Protein AF-A0A1X7SJV1-F1 (afdb_monomer_lite)

Sequence (144 aa):
MMELMGRIDKAIRKLEVPISEDIKTHKVLDDEISSDSNGPTALKHLLQQSSIIGHLDSLGLLSSDSLFIEFGAGRGKLSHWIQLASNNDELIDFLLIDRSNPKRKFDMYHRFDTQGPKFERLLIDIEHLDLGIDFNGVSLSEPT

Organism: Amphimedon queenslandica (NCBI:txid400682)

pLDDT: mean 87.37, std 13.12, range [40.25, 98.06]

Secondary structure (DSSP, 8-state):
-HHHHHHHHHHHHH------------GGGHHHHH-TT--HHHHHHHHHHHHHHHHHHHTT-SSSS-EEEEET-TTTHHHHHHHHHTTT-TT-EEEEE-S---SS-GGGGS-SGGG-SPPEEE---GGG------GGG---PPP-

Structure (mmCIF, N/CA/C/O backbone):
data_AF-A0A1X7SJV1-F1
#
_entry.id   AF-A0A1X7SJV1-F1
#
loop_
_atom_site.group_PDB
_atom_site.id
_atom_site.type_symbol
_atom_site.label_atom_id
_atom_site.label_alt_id
_atom_site.label_comp_id
_atom_site.label_asym_id
_atom_site.label_entity_id
_atom_site.label_seq_id
_atom_site.pdbx_PDB_ins_code
_atom_site.Cartn_x
_atom_site.Cartn_y
_atom_site.Cartn_z
_atom_site.occupancy
_atom_site.B_iso_or_equiv
_atom_site.auth_seq_id
_atom_site.auth_comp_id
_atom_site.auth_asym_id
_atom_site.auth_atom_id
_atom_site.pdbx_PDB_model_num
ATOM 1 N N . MET A 1 1 ? -28.001 14.860 -6.930 1.00 62.53 1 MET A N 1
ATOM 2 C CA . MET A 1 1 ? -26.848 14.507 -6.066 1.00 62.53 1 MET A CA 1
ATOM 3 C C . MET A 1 1 ? -27.190 14.636 -4.580 1.00 62.53 1 MET A C 1
ATOM 5 O O . MET A 1 1 ? -27.110 13.631 -3.890 1.00 62.53 1 MET A O 1
ATOM 9 N N . MET A 1 2 ? -27.668 15.794 -4.096 1.00 73.69 2 MET A N 1
ATOM 10 C CA . MET A 1 2 ? -28.113 15.955 -2.692 1.00 73.69 2 MET A CA 1
ATOM 11 C C . MET A 1 2 ? -29.254 15.008 -2.285 1.00 73.69 2 MET A C 1
ATOM 13 O O . MET A 1 2 ? -29.232 14.450 -1.196 1.00 73.69 2 MET A O 1
ATOM 17 N N . GLU A 1 3 ? -30.219 14.767 -3.174 1.00 85.06 3 GLU A N 1
ATOM 18 C CA . GLU A 1 3 ? -31.346 13.865 -2.896 1.00 85.06 3 GLU A CA 1
ATOM 19 C C . GLU A 1 3 ? -30.917 12.393 -2.748 1.00 85.06 3 GLU A C 1
ATOM 21 O O . GLU A 1 3 ? -31.437 11.669 -1.901 1.00 85.06 3 GLU A O 1
ATOM 26 N N . LEU A 1 4 ? -29.913 11.958 -3.519 1.00 85.19 4 LEU A N 1
ATOM 27 C CA . LEU A 1 4 ? -29.331 10.619 -3.404 1.00 85.19 4 LEU A CA 1
ATOM 28 C C . LEU A 1 4 ? -28.575 10.461 -2.079 1.00 85.19 4 LEU A C 1
ATOM 30 O O . LEU A 1 4 ? -28.797 9.479 -1.377 1.00 85.19 4 LEU A O 1
ATOM 34 N N . MET A 1 5 ? -27.755 11.451 -1.709 1.00 85.50 5 MET A N 1
ATOM 35 C CA . MET A 1 5 ? -27.057 11.458 -0.418 1.00 85.50 5 MET A CA 1
ATOM 36 C C . MET A 1 5 ? -28.042 11.410 0.755 1.00 85.50 5 MET A C 1
ATOM 38 O O . MET A 1 5 ? -27.863 10.614 1.669 1.00 85.50 5 MET A O 1
ATOM 42 N N . GLY A 1 6 ? -29.150 12.157 0.684 1.00 88.81 6 GLY A N 1
ATOM 43 C CA . GLY A 1 6 ? -30.197 12.109 1.710 1.00 88.81 6 GLY A CA 1
ATOM 44 C C . GLY A 1 6 ? -30.890 10.744 1.823 1.00 88.81 6 GLY A C 1
ATOM 45 O O . GLY A 1 6 ? -31.249 10.314 2.921 1.00 88.81 6 GLY A O 1
ATOM 46 N N . ARG A 1 7 ? -31.060 10.023 0.705 1.00 87.31 7 ARG A N 1
ATOM 47 C CA . ARG A 1 7 ? -31.599 8.651 0.709 1.00 87.31 7 ARG A CA 1
ATOM 48 C C . ARG A 1 7 ? -30.600 7.648 1.291 1.00 87.31 7 ARG A C 1
ATOM 50 O O . ARG A 1 7 ? -31.027 6.766 2.033 1.00 87.31 7 ARG A O 1
ATOM 57 N N . ILE A 1 8 ? -29.309 7.806 0.996 1.00 85.06 8 ILE A N 1
ATOM 58 C CA . ILE A 1 8 ? -28.222 6.979 1.542 1.00 85.06 8 ILE A CA 1
ATOM 59 C C . ILE A 1 8 ? -28.103 7.184 3.057 1.00 85.06 8 ILE A C 1
ATOM 61 O O . ILE A 1 8 ? -28.172 6.208 3.797 1.00 85.06 8 ILE A O 1
ATOM 65 N N . ASP A 1 9 ? -28.055 8.428 3.540 1.00 83.81 9 ASP A N 1
ATOM 66 C CA . ASP A 1 9 ? -27.992 8.733 4.977 1.00 83.81 9 ASP A CA 1
ATOM 67 C C . ASP A 1 9 ? -29.182 8.150 5.744 1.00 83.81 9 ASP A C 1
ATOM 69 O O . ASP A 1 9 ? -29.033 7.602 6.838 1.00 83.81 9 ASP A O 1
ATOM 73 N N . LYS A 1 10 ? -30.386 8.236 5.165 1.00 85.31 10 LYS A N 1
ATOM 74 C CA . LYS A 1 10 ? -31.601 7.669 5.762 1.00 85.31 10 LYS A CA 1
ATOM 75 C C . LYS A 1 10 ? -31.568 6.140 5.807 1.00 85.31 10 LYS A C 1
ATOM 77 O O . LYS A 1 10 ? -32.108 5.560 6.746 1.00 85.31 10 LYS A O 1
ATOM 82 N N . ALA A 1 11 ? -30.971 5.496 4.805 1.00 83.25 11 ALA A N 1
ATOM 83 C CA . ALA A 1 11 ? -30.798 4.047 4.768 1.00 83.25 11 ALA A CA 1
ATOM 84 C C . ALA A 1 11 ? -29.736 3.582 5.776 1.00 83.25 11 ALA A C 1
ATOM 86 O O . ALA A 1 11 ? -30.003 2.653 6.532 1.00 83.25 11 ALA A O 1
ATOM 87 N N . ILE A 1 12 ? -28.595 4.277 5.858 1.00 79.31 12 ILE A N 1
ATOM 88 C CA . ILE A 1 12 ? -27.521 3.990 6.822 1.00 79.31 12 ILE A CA 1
ATOM 89 C C . ILE A 1 12 ? -28.034 4.132 8.255 1.00 79.31 12 ILE A C 1
ATOM 91 O O . ILE A 1 12 ? -27.859 3.227 9.056 1.00 79.31 12 ILE A O 1
ATOM 95 N N . ARG A 1 13 ? -28.748 5.221 8.571 1.00 78.62 13 ARG A N 1
ATOM 96 C CA . ARG A 1 13 ? -29.338 5.428 9.907 1.00 78.62 13 ARG A CA 1
ATOM 97 C C . ARG A 1 13 ? -30.393 4.384 10.281 1.00 78.62 13 ARG A C 1
ATOM 99 O O . ARG A 1 13 ? -30.654 4.203 11.462 1.00 78.62 13 ARG A O 1
ATOM 106 N N . LYS A 1 14 ? -31.036 3.754 9.292 1.00 82.25 14 LYS A N 1
ATOM 107 C CA . LYS A 1 14 ? -32.006 2.665 9.498 1.00 82.25 14 LYS A CA 1
ATOM 108 C C . LYS A 1 14 ? -31.346 1.301 9.680 1.00 82.25 14 LYS A C 1
ATOM 110 O O . LYS A 1 14 ? -31.986 0.412 10.233 1.00 82.25 14 LYS A O 1
ATOM 115 N N . LEU A 1 15 ? -30.114 1.122 9.208 1.00 78.31 15 LEU A N 1
ATOM 116 C CA . LEU A 1 15 ? -29.287 -0.010 9.596 1.00 78.31 15 LEU A CA 1
ATOM 117 C C . LEU A 1 15 ? -28.819 0.246 11.037 1.00 78.31 15 LEU A C 1
ATOM 119 O O . LEU A 1 15 ? -27.718 0.728 11.272 1.00 78.31 15 LEU A O 1
ATOM 123 N N . GLU A 1 16 ? -29.645 -0.099 12.025 1.00 68.88 16 GLU A N 1
ATOM 124 C CA . GLU A 1 16 ? -29.212 -0.265 13.425 1.00 68.88 16 GLU A CA 1
ATOM 125 C C . GLU A 1 16 ? -28.355 -1.537 13.574 1.00 68.88 16 GLU A C 1
ATOM 127 O O . GLU A 1 16 ? -28.533 -2.338 14.487 1.00 68.88 16 GLU A O 1
ATOM 132 N N . VAL A 1 17 ? -27.449 -1.772 12.626 1.00 73.31 17 VAL A N 1
ATOM 133 C CA . VAL A 1 17 ? -26.517 -2.891 12.656 1.00 73.31 17 VAL A CA 1
ATOM 134 C C . VAL A 1 17 ? -25.212 -2.332 13.208 1.00 73.31 17 VAL A C 1
ATOM 136 O O . VAL A 1 17 ? -24.604 -1.485 12.549 1.00 73.31 17 VAL A O 1
ATOM 139 N N . PRO A 1 18 ? -24.770 -2.758 14.404 1.00 72.81 18 PRO A N 1
ATOM 140 C CA . PRO A 1 18 ? -23.436 -2.433 14.875 1.00 72.81 18 PRO A CA 1
ATOM 141 C C . PRO A 1 18 ? -22.440 -2.939 13.834 1.00 72.81 18 PRO A C 1
ATOM 143 O O . PRO A 1 18 ? -22.399 -4.135 13.539 1.00 72.81 18 PRO A O 1
ATOM 146 N N . ILE A 1 19 ? -21.663 -2.033 13.245 1.00 73.62 19 ILE A N 1
ATOM 147 C CA . ILE A 1 19 ? -20.544 -2.433 12.398 1.00 73.62 19 ILE A CA 1
ATOM 148 C C . ILE A 1 19 ? -19.495 -2.985 13.360 1.00 73.62 19 ILE A C 1
ATOM 150 O O . ILE A 1 19 ? -18.889 -2.230 14.116 1.00 73.62 19 ILE A O 1
ATOM 154 N N . SER A 1 20 ? -19.348 -4.309 13.390 1.00 83.00 20 SER A N 1
ATOM 155 C CA . SER A 1 20 ? -18.281 -4.950 14.154 1.00 83.00 20 SER A CA 1
ATOM 156 C C . SER A 1 20 ? -16.951 -4.568 13.520 1.00 83.00 20 SER A C 1
ATOM 158 O O . SER A 1 20 ? -16.704 -4.882 12.356 1.00 83.00 20 SER A O 1
ATOM 160 N N . GLU A 1 21 ? -16.103 -3.886 14.279 1.00 86.31 21 GLU A N 1
ATOM 161 C CA . GLU A 1 21 ? -14.735 -3.595 13.871 1.00 86.31 21 GLU A CA 1
ATOM 162 C C . GLU A 1 21 ? -13.829 -4.754 14.296 1.00 86.31 21 GLU A C 1
ATOM 164 O O . GLU A 1 21 ? -13.879 -5.199 15.442 1.00 86.31 21 GLU A O 1
ATOM 169 N N . ASP A 1 22 ? -12.995 -5.239 13.376 1.00 92.44 22 ASP A N 1
ATOM 170 C CA . ASP A 1 22 ? -11.898 -6.162 13.677 1.00 92.44 22 ASP A CA 1
ATOM 171 C C . ASP A 1 22 ? -10.584 -5.502 13.251 1.00 92.44 22 ASP A C 1
ATOM 173 O O . ASP A 1 22 ? -10.191 -5.515 12.079 1.00 92.44 22 ASP A O 1
ATOM 177 N N . ILE A 1 23 ? -9.948 -4.828 14.208 1.00 95.00 23 ILE A N 1
ATOM 178 C CA . ILE A 1 23 ? -8.686 -4.119 14.003 1.00 95.00 23 ILE A CA 1
ATOM 179 C C . ILE A 1 23 ? -7.560 -5.014 14.508 1.00 95.00 23 ILE A C 1
ATOM 181 O O . ILE A 1 23 ? -7.484 -5.315 15.699 1.00 95.00 23 ILE A O 1
ATOM 185 N N . LYS A 1 24 ? -6.658 -5.390 13.601 1.00 96.44 24 LYS A N 1
ATOM 186 C CA . LYS A 1 24 ? -5.427 -6.106 13.938 1.00 96.44 24 LYS A CA 1
ATOM 187 C C . LYS A 1 24 ? -4.228 -5.166 13.893 1.00 96.44 24 LYS A C 1
ATOM 189 O O . LYS A 1 24 ? -4.314 -4.024 13.442 1.00 96.44 24 LYS A O 1
ATOM 194 N N . THR A 1 25 ? -3.100 -5.664 14.371 1.00 96.69 25 THR A N 1
ATOM 195 C CA . THR A 1 25 ? -1.793 -5.028 14.231 1.00 96.69 25 THR A CA 1
ATOM 196 C C . THR A 1 25 ? -0.774 -6.080 13.821 1.00 96.69 25 THR A C 1
ATOM 198 O O . THR A 1 25 ? -0.977 -7.276 14.040 1.00 96.69 25 THR A O 1
ATOM 201 N N . HIS A 1 26 ? 0.325 -5.638 13.220 1.00 97.88 26 HIS A N 1
ATOM 202 C CA . HIS A 1 26 ? 1.446 -6.495 12.872 1.00 97.88 26 HIS A CA 1
ATOM 203 C C . HIS A 1 26 ? 2.774 -5.839 13.252 1.00 97.88 26 HIS A C 1
ATOM 205 O O . HIS A 1 26 ? 3.035 -4.687 12.894 1.00 97.88 26 HIS A O 1
ATOM 211 N N . LYS A 1 27 ? 3.634 -6.626 13.910 1.00 97.25 27 LYS A N 1
ATOM 212 C CA . LYS A 1 27 ? 4.898 -6.185 14.522 1.00 97.25 27 LYS A CA 1
ATOM 213 C C . LYS A 1 27 ? 5.872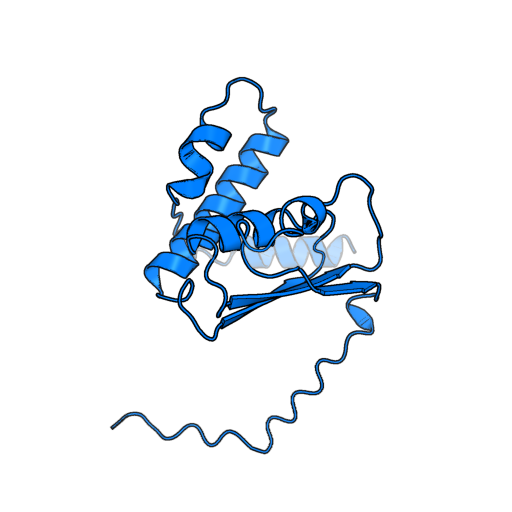 -5.492 13.569 1.00 97.25 27 LYS A C 1
ATOM 215 O O . LYS A 1 27 ? 6.696 -4.693 13.991 1.00 97.25 27 LYS A O 1
ATOM 220 N N . VAL A 1 28 ? 5.780 -5.791 12.270 1.00 97.12 28 VAL A N 1
ATOM 221 C CA . VAL A 1 28 ? 6.666 -5.214 11.242 1.00 97.12 28 VAL A CA 1
ATOM 222 C C . VAL A 1 28 ? 6.590 -3.683 11.185 1.00 97.12 28 VAL A C 1
ATOM 224 O O . VAL A 1 28 ? 7.538 -3.048 10.739 1.00 97.12 28 VAL A O 1
ATOM 227 N N . LEU A 1 29 ? 5.474 -3.089 11.629 1.00 96.62 29 LEU A N 1
ATOM 228 C CA . LEU A 1 29 ? 5.287 -1.639 11.647 1.00 96.62 29 LEU A CA 1
ATOM 229 C C . LEU A 1 29 ? 5.452 -1.013 13.038 1.00 96.62 29 LEU A C 1
ATOM 231 O O . LEU A 1 29 ? 5.309 0.202 13.130 1.00 96.62 29 LEU A O 1
ATOM 235 N N . ASP A 1 30 ? 5.729 -1.776 14.101 1.00 95.75 30 ASP A N 1
ATOM 236 C CA . ASP A 1 30 ? 5.719 -1.252 15.479 1.00 95.75 30 ASP A CA 1
ATOM 237 C C . ASP A 1 30 ? 6.701 -0.082 15.652 1.00 95.75 30 ASP A C 1
ATOM 239 O O . ASP A 1 30 ? 6.328 0.979 16.163 1.00 95.75 30 ASP A O 1
ATOM 243 N N . ASP A 1 31 ? 7.923 -0.231 15.136 1.00 95.38 31 ASP A N 1
ATOM 244 C CA . ASP A 1 31 ? 8.952 0.813 15.183 1.00 95.38 31 ASP A CA 1
ATOM 245 C C . ASP A 1 31 ? 8.507 2.073 14.428 1.00 95.38 31 ASP A C 1
ATOM 247 O O . ASP A 1 31 ? 8.594 3.188 14.943 1.00 95.38 31 ASP A O 1
ATOM 251 N N . GLU A 1 32 ? 7.959 1.902 13.223 1.00 94.50 32 GLU A N 1
ATOM 252 C CA . GLU A 1 32 ? 7.500 3.021 12.402 1.00 94.50 32 GLU A CA 1
ATOM 253 C C . GLU A 1 32 ? 6.282 3.710 13.035 1.00 94.50 32 GLU A C 1
ATOM 255 O O . GLU A 1 32 ? 6.207 4.933 13.025 1.00 94.50 32 GLU A O 1
ATOM 260 N N . ILE A 1 33 ? 5.345 2.961 13.625 1.00 95.00 33 ILE A N 1
ATOM 261 C CA . ILE A 1 33 ? 4.154 3.488 14.312 1.00 95.00 33 ILE A CA 1
ATOM 262 C C . ILE A 1 33 ? 4.545 4.270 15.567 1.00 95.00 33 ILE A C 1
ATOM 264 O O . ILE A 1 33 ? 3.964 5.324 15.829 1.00 95.00 33 ILE A O 1
ATOM 268 N N . SER A 1 34 ? 5.524 3.774 16.325 1.00 92.25 34 SER A N 1
ATOM 269 C CA . SER A 1 34 ? 5.997 4.401 17.565 1.00 92.25 34 SER A CA 1
ATOM 270 C C . SER A 1 34 ? 6.857 5.652 17.346 1.00 92.25 34 SER A C 1
ATOM 272 O O . SER A 1 34 ? 7.166 6.360 18.301 1.00 92.25 34 SER A O 1
ATOM 274 N N . SER A 1 35 ? 7.232 5.958 16.100 1.00 91.94 35 SER A N 1
ATOM 275 C CA . SER A 1 35 ? 8.045 7.130 15.786 1.00 91.94 35 SER A CA 1
ATOM 276 C C . SER A 1 35 ? 7.290 8.441 16.031 1.00 91.94 35 SER A C 1
ATOM 278 O O . SER A 1 35 ? 6.335 8.770 15.320 1.00 91.94 35 SER A O 1
ATOM 280 N N . ASP A 1 36 ? 7.812 9.258 16.951 1.00 81.25 36 ASP A N 1
ATOM 281 C CA . ASP A 1 36 ? 7.310 10.607 17.276 1.00 81.25 36 ASP A CA 1
ATOM 282 C C . ASP A 1 36 ? 7.348 11.590 16.088 1.00 81.25 36 ASP A C 1
ATOM 284 O O . ASP A 1 36 ? 6.795 12.689 16.145 1.00 81.25 36 ASP A O 1
ATOM 288 N N . SER A 1 37 ? 8.011 11.217 14.990 1.00 87.56 37 SER A N 1
ATOM 289 C CA . SER A 1 37 ? 8.126 12.044 13.785 1.00 87.56 37 SER A CA 1
ATOM 290 C C . SER A 1 37 ? 6.887 12.003 12.879 1.00 87.56 37 SER A C 1
ATOM 292 O O . SER A 1 37 ? 6.766 12.814 11.954 1.00 87.56 37 SER A O 1
ATOM 294 N N . ASN A 1 38 ? 5.946 11.087 13.131 1.00 85.00 38 ASN A N 1
ATOM 295 C CA . ASN A 1 38 ? 4.769 10.912 12.291 1.00 85.00 38 ASN A CA 1
ATOM 296 C C . ASN A 1 38 ? 3.678 11.946 12.575 1.00 85.00 38 ASN A C 1
ATOM 298 O O . ASN A 1 38 ? 3.114 12.027 13.663 1.00 85.00 38 ASN A O 1
ATOM 302 N N . GLY A 1 39 ? 3.281 12.679 11.534 1.00 90.81 39 GLY A N 1
ATOM 303 C CA . GLY A 1 39 ? 2.049 13.464 11.576 1.00 90.81 39 GLY A CA 1
ATOM 304 C C . GLY A 1 39 ? 0.790 12.575 11.624 1.00 90.81 39 GLY A C 1
ATOM 305 O O . GLY A 1 39 ? 0.839 11.414 11.202 1.00 90.81 39 GLY A O 1
ATOM 306 N N . PRO A 1 40 ? -0.379 13.118 12.023 1.00 90.94 40 PRO A N 1
ATOM 307 C CA . PRO A 1 40 ? -1.616 12.343 12.199 1.00 90.94 40 PRO A CA 1
ATOM 308 C C . PRO A 1 40 ? -2.043 11.537 10.963 1.00 90.94 40 PRO A C 1
ATOM 310 O O . PRO A 1 40 ? -2.492 10.398 11.071 1.00 90.94 40 PRO A O 1
ATOM 313 N N . THR A 1 41 ? -1.867 12.103 9.766 1.00 92.19 41 THR A N 1
ATOM 314 C CA . THR A 1 41 ? -2.187 11.425 8.501 1.00 92.19 41 THR A CA 1
ATOM 315 C C . THR A 1 41 ? -1.261 10.239 8.235 1.00 92.19 41 THR A C 1
ATOM 317 O O . THR A 1 41 ? -1.724 9.187 7.800 1.00 92.19 41 THR A O 1
ATOM 320 N N . ALA A 1 42 ? 0.039 10.389 8.502 1.00 91.31 42 ALA A N 1
ATOM 321 C CA . ALA A 1 42 ? 1.008 9.313 8.315 1.00 91.31 42 ALA A CA 1
ATOM 322 C C . ALA A 1 42 ? 0.727 8.160 9.285 1.00 91.31 42 ALA A C 1
ATOM 324 O O . ALA A 1 42 ? 0.636 7.014 8.848 1.00 91.31 42 ALA A O 1
ATOM 325 N N . LEU A 1 43 ? 0.480 8.482 10.559 1.00 94.88 43 LEU A N 1
ATOM 326 C CA . LEU A 1 43 ? 0.120 7.504 11.583 1.00 94.88 43 LEU A CA 1
ATOM 327 C C . LEU A 1 43 ? -1.161 6.741 11.219 1.00 94.88 43 LEU A C 1
ATOM 329 O O . LEU A 1 43 ? -1.194 5.516 11.303 1.00 94.88 43 LEU A O 1
ATOM 333 N N . LYS A 1 44 ? -2.192 7.439 10.724 1.00 95.00 44 LYS A N 1
ATOM 334 C CA . LYS A 1 44 ? -3.419 6.796 10.232 1.00 95.00 44 LYS A CA 1
ATOM 335 C C . LYS A 1 44 ? -3.123 5.755 9.148 1.00 95.00 44 LYS A C 1
ATOM 337 O O . LYS A 1 44 ? -3.641 4.645 9.222 1.00 95.00 44 LYS A O 1
ATOM 342 N N . HIS A 1 45 ? -2.308 6.098 8.151 1.00 94.62 45 HIS A N 1
ATOM 343 C CA . HIS A 1 45 ? -1.956 5.155 7.088 1.00 94.62 45 HIS A CA 1
ATOM 344 C C . HIS A 1 45 ? -1.158 3.957 7.613 1.00 94.62 45 HIS A C 1
ATOM 346 O O . HIS A 1 45 ? -1.399 2.841 7.164 1.00 94.62 45 HIS A O 1
ATOM 352 N N . LEU A 1 46 ? -0.254 4.168 8.574 1.00 96.31 46 LEU A N 1
ATOM 353 C CA . LEU A 1 46 ? 0.515 3.087 9.196 1.00 96.31 46 LEU A CA 1
ATOM 354 C C . LEU A 1 46 ? -0.384 2.110 9.958 1.00 96.31 46 LEU A C 1
ATOM 356 O O . LEU A 1 46 ? -0.272 0.906 9.755 1.00 96.31 46 LEU A O 1
ATOM 360 N N . LEU A 1 47 ? -1.323 2.611 10.764 1.00 96.62 47 LEU A N 1
ATOM 361 C CA . LEU A 1 47 ? -2.281 1.767 11.487 1.00 96.62 47 LEU A CA 1
ATOM 362 C C . LEU A 1 47 ? -3.177 0.969 10.528 1.00 96.62 47 LEU A C 1
ATOM 364 O O . LEU A 1 47 ? -3.420 -0.214 10.747 1.00 96.62 47 LEU A O 1
ATOM 368 N N . GLN A 1 48 ? -3.620 1.588 9.429 1.00 96.25 48 GLN A N 1
ATOM 369 C CA . GLN A 1 48 ? -4.400 0.898 8.397 1.00 96.25 48 GLN A CA 1
ATOM 370 C C . GLN A 1 48 ? -3.598 -0.222 7.720 1.00 96.25 48 GLN A C 1
ATOM 372 O O . GLN A 1 48 ? -4.102 -1.334 7.585 1.00 96.25 48 GLN A O 1
ATOM 377 N N . GLN A 1 49 ? -2.349 0.050 7.330 1.00 97.56 49 GLN A N 1
ATOM 378 C CA . GLN A 1 49 ? -1.461 -0.952 6.730 1.00 97.56 49 GLN A CA 1
ATOM 379 C C . GLN A 1 49 ? -1.153 -2.089 7.713 1.00 97.56 49 GLN A C 1
ATOM 381 O O . GLN A 1 49 ? -1.227 -3.254 7.336 1.00 97.56 49 GLN A O 1
ATOM 386 N N . SER A 1 50 ? -0.888 -1.758 8.979 1.00 98.06 50 SER A N 1
ATOM 387 C CA . SER A 1 50 ? -0.647 -2.730 10.052 1.00 98.06 50 SER A CA 1
ATOM 388 C C . SER A 1 50 ? -1.840 -3.657 10.272 1.00 98.06 50 SER A C 1
ATOM 390 O O . SER A 1 50 ? -1.655 -4.865 10.394 1.00 98.06 50 SER A O 1
ATOM 392 N N . SER A 1 51 ? -3.066 -3.127 10.220 1.00 97.94 51 SER A N 1
ATOM 393 C CA . SER A 1 51 ? -4.275 -3.949 10.316 1.00 97.94 51 SER A CA 1
ATOM 394 C C . SER A 1 51 ? -4.438 -4.890 9.125 1.00 97.94 51 SER A C 1
ATOM 396 O O . SER A 1 51 ? -4.654 -6.082 9.328 1.00 97.94 51 SER A O 1
ATOM 398 N N . ILE A 1 52 ? -4.251 -4.404 7.890 1.00 97.56 52 ILE A N 1
ATOM 399 C CA . ILE A 1 52 ? -4.304 -5.255 6.686 1.00 97.56 52 ILE A CA 1
ATOM 400 C C . ILE A 1 52 ? -3.303 -6.410 6.802 1.00 97.56 52 ILE A C 1
ATOM 402 O O . ILE A 1 52 ? -3.665 -7.563 6.588 1.00 97.56 52 ILE A O 1
ATOM 406 N N . ILE A 1 53 ? -2.062 -6.116 7.187 1.00 97.94 53 ILE A N 1
ATOM 407 C CA . ILE A 1 53 ? -1.005 -7.127 7.290 1.00 97.94 53 ILE A CA 1
ATOM 408 C C . ILE A 1 53 ? -1.282 -8.103 8.434 1.00 97.94 53 ILE A C 1
ATOM 410 O O . ILE A 1 53 ? -1.104 -9.301 8.253 1.00 97.94 53 ILE A O 1
ATOM 414 N N . GLY A 1 54 ? -1.783 -7.630 9.578 1.00 98.06 54 GLY A N 1
ATOM 415 C CA . GLY A 1 54 ? -2.176 -8.503 10.687 1.00 98.06 54 GLY A CA 1
ATOM 416 C C . GLY A 1 54 ? -3.297 -9.475 10.304 1.00 98.06 54 GLY A C 1
ATOM 417 O O . GLY A 1 54 ? -3.316 -10.614 10.766 1.00 98.06 54 GLY A O 1
ATOM 418 N N . HIS A 1 55 ? -4.213 -9.055 9.427 1.00 97.75 55 HIS A N 1
ATOM 419 C CA . HIS A 1 55 ? -5.234 -9.939 8.858 1.00 97.75 55 HIS A CA 1
ATOM 420 C C . HIS A 1 55 ? -4.634 -10.972 7.908 1.00 97.75 55 HIS A C 1
ATOM 422 O O . HIS A 1 55 ? -4.916 -12.158 8.077 1.00 97.75 55 HIS A O 1
ATOM 428 N N . LEU A 1 56 ? -3.773 -10.552 6.975 1.00 96.38 56 LEU A N 1
ATOM 429 C CA . LEU A 1 56 ? -3.067 -11.465 6.067 1.00 96.38 56 LEU A CA 1
ATOM 430 C C . LEU A 1 56 ? -2.285 -12.534 6.839 1.00 96.38 56 LEU A C 1
ATOM 432 O O . LEU A 1 56 ? -2.403 -13.716 6.526 1.00 96.38 56 LEU A O 1
ATOM 436 N N . ASP A 1 57 ? -1.553 -12.129 7.878 1.00 95.88 57 ASP A N 1
ATOM 437 C CA . ASP A 1 57 ? -0.792 -13.036 8.741 1.00 95.88 57 ASP A CA 1
ATOM 438 C C . ASP A 1 57 ? -1.717 -14.027 9.463 1.00 95.88 57 ASP A C 1
ATOM 440 O O . ASP A 1 57 ? -1.520 -15.239 9.405 1.00 95.88 57 ASP A O 1
ATOM 444 N N . SER A 1 58 ? -2.815 -13.536 10.054 1.00 95.88 58 SER A N 1
ATOM 445 C CA . SER A 1 58 ? -3.784 -14.395 10.752 1.00 95.88 58 SER A CA 1
ATOM 446 C C . SER A 1 58 ? -4.475 -15.422 9.848 1.00 95.88 58 SER A C 1
ATOM 448 O O . SER A 1 58 ? -4.942 -16.450 10.335 1.00 95.88 58 SER A O 1
ATOM 450 N N . LEU A 1 59 ? -4.534 -15.145 8.543 1.00 94.38 59 LEU A N 1
ATOM 451 C CA . LEU A 1 59 ? -5.079 -16.036 7.521 1.00 94.38 59 LEU A CA 1
ATOM 452 C C . LEU A 1 59 ? -4.006 -16.938 6.886 1.00 94.38 59 LEU A C 1
ATOM 454 O O . LEU A 1 59 ? -4.344 -17.766 6.046 1.00 94.38 59 LEU A O 1
ATOM 458 N N . GLY A 1 60 ? -2.730 -16.788 7.259 1.00 92.12 60 GLY A N 1
ATOM 459 C CA . GLY A 1 60 ? -1.615 -17.530 6.664 1.00 92.12 60 GLY A CA 1
ATOM 460 C C . GLY A 1 60 ? -1.280 -17.107 5.230 1.00 92.12 60 GLY A C 1
ATOM 461 O O . GLY A 1 60 ? -0.628 -17.857 4.508 1.00 92.12 60 GLY A O 1
ATOM 462 N N . LEU A 1 61 ? -1.717 -15.919 4.804 1.00 92.81 61 LEU A N 1
ATOM 463 C CA . LEU A 1 61 ? -1.548 -15.416 3.436 1.00 92.81 61 LEU A CA 1
ATOM 464 C C . LEU A 1 61 ? -0.189 -14.747 3.194 1.00 92.81 61 LEU A C 1
ATOM 466 O O . LEU A 1 61 ? 0.121 -14.407 2.062 1.00 92.81 61 LEU A O 1
ATOM 470 N N . LEU A 1 62 ? 0.629 -14.561 4.232 1.00 92.75 62 LEU A N 1
ATOM 471 C CA . LEU A 1 62 ? 2.019 -14.095 4.110 1.00 92.75 62 LEU A CA 1
ATOM 472 C C . LEU A 1 62 ? 2.998 -15.253 3.830 1.00 92.75 62 LEU A C 1
ATOM 474 O O . LEU A 1 62 ? 4.152 -15.212 4.254 1.00 92.75 62 LEU A O 1
ATOM 478 N N . SER A 1 63 ? 2.514 -16.320 3.193 1.00 81.19 63 SER A N 1
ATOM 479 C CA . SER A 1 63 ? 3.279 -17.528 2.889 1.00 81.19 63 SER A CA 1
ATOM 480 C C . SER A 1 63 ? 3.635 -17.614 1.404 1.00 81.19 63 SER A C 1
ATOM 482 O O . SER A 1 63 ? 3.073 -16.901 0.567 1.00 81.19 63 SER A O 1
ATOM 484 N N . SER A 1 64 ? 4.603 -18.479 1.106 1.00 76.50 64 SER A N 1
ATOM 485 C CA . SER A 1 64 ? 5.127 -18.762 -0.229 1.00 76.50 64 SER A CA 1
ATOM 486 C C . SER A 1 64 ? 4.026 -19.088 -1.255 1.00 76.50 64 SER A C 1
ATOM 488 O O . SER A 1 64 ? 2.952 -19.561 -0.889 1.00 76.50 64 SER A O 1
ATOM 490 N N . ASP A 1 65 ? 4.309 -18.855 -2.538 1.00 86.38 65 ASP A N 1
ATOM 491 C CA . ASP A 1 65 ? 3.403 -19.036 -3.688 1.00 86.38 65 ASP A CA 1
ATOM 492 C C . ASP A 1 65 ? 2.217 -18.048 -3.741 1.00 86.38 65 ASP A C 1
ATOM 494 O O . ASP A 1 65 ? 1.192 -18.303 -4.380 1.00 86.38 65 ASP A O 1
ATOM 498 N N . SER A 1 66 ? 2.359 -16.886 -3.096 1.00 90.88 66 SER A N 1
ATOM 499 C CA . SER A 1 66 ? 1.364 -15.806 -3.119 1.00 90.88 66 SER A CA 1
ATOM 500 C C . SER A 1 66 ? 1.746 -14.698 -4.105 1.00 90.88 66 SER A C 1
ATOM 502 O O . SER A 1 66 ? 2.891 -14.256 -4.140 1.00 90.88 66 SER A O 1
ATOM 504 N N . LEU A 1 67 ? 0.765 -14.178 -4.854 1.00 93.56 67 LEU A N 1
ATOM 505 C CA . LEU A 1 67 ? 0.907 -12.970 -5.676 1.00 93.56 67 LEU A CA 1
ATOM 506 C C . LEU A 1 67 ? 0.083 -11.828 -5.073 1.00 93.56 67 LEU A C 1
ATOM 508 O O . LEU A 1 67 ? -1.149 -11.876 -5.057 1.00 93.56 67 LEU A O 1
ATOM 512 N N . PHE A 1 68 ? 0.754 -10.766 -4.635 1.00 96.06 68 PHE A N 1
ATOM 513 C CA . PHE A 1 68 ? 0.102 -9.558 -4.141 1.00 96.06 68 PHE A CA 1
ATOM 514 C C . PHE A 1 68 ? -0.075 -8.532 -5.256 1.00 96.06 68 PHE A C 1
ATOM 516 O O . PHE A 1 68 ? 0.895 -8.043 -5.835 1.00 96.06 68 PHE A O 1
ATOM 523 N N . ILE A 1 69 ? -1.329 -8.159 -5.518 1.00 96.50 69 ILE A N 1
ATOM 524 C CA . ILE A 1 69 ? -1.677 -7.123 -6.494 1.00 96.50 69 ILE A CA 1
ATOM 525 C C . ILE A 1 69 ? -2.139 -5.860 -5.754 1.00 96.50 69 ILE A C 1
ATOM 527 O O . ILE A 1 69 ? -3.221 -5.836 -5.166 1.00 96.50 69 ILE A O 1
ATOM 531 N N . GLU A 1 70 ? -1.331 -4.796 -5.777 1.00 96.62 70 GLU A N 1
ATOM 532 C CA . GLU A 1 70 ? -1.655 -3.514 -5.133 1.00 96.62 70 GLU A CA 1
ATOM 533 C C . GLU A 1 70 ? -2.280 -2.545 -6.146 1.00 96.62 70 GLU A C 1
ATOM 535 O O . GLU A 1 70 ? -1.601 -1.974 -7.004 1.00 96.62 70 GLU A O 1
ATOM 540 N N . PHE A 1 71 ? -3.591 -2.332 -6.031 1.00 96.50 71 PHE A N 1
ATOM 541 C CA . PHE A 1 71 ? -4.335 -1.372 -6.847 1.00 96.50 71 PHE A CA 1
ATOM 542 C C . PHE A 1 71 ? -4.209 0.050 -6.302 1.00 96.50 71 PHE A C 1
ATOM 544 O O . PHE A 1 71 ? -4.451 0.296 -5.122 1.00 96.50 71 PHE A O 1
ATOM 551 N N . GLY A 1 72 ? -3.878 1.005 -7.172 1.00 95.75 72 GLY A N 1
ATOM 552 C CA . GLY A 1 72 ? -3.631 2.386 -6.757 1.00 95.75 72 GLY A CA 1
ATOM 553 C C . GLY A 1 72 ? -2.387 2.483 -5.880 1.00 95.75 72 GLY A C 1
ATOM 554 O O . GLY A 1 72 ? -2.384 3.195 -4.874 1.00 95.75 72 GLY A O 1
ATOM 555 N N . ALA A 1 73 ? -1.349 1.722 -6.237 1.00 96.12 73 ALA A N 1
ATOM 556 C CA . ALA A 1 73 ? -0.190 1.500 -5.382 1.00 96.12 73 ALA A CA 1
ATOM 557 C C . ALA A 1 73 ? 0.557 2.787 -5.008 1.00 96.12 73 ALA A C 1
ATOM 559 O O . ALA A 1 73 ? 1.304 2.818 -4.030 1.00 96.12 73 ALA A O 1
ATOM 560 N N . GLY A 1 74 ? 0.435 3.860 -5.794 1.00 95.19 74 GLY A N 1
ATOM 561 C CA . GLY A 1 74 ? 1.175 5.097 -5.603 1.00 95.19 74 GLY A CA 1
ATOM 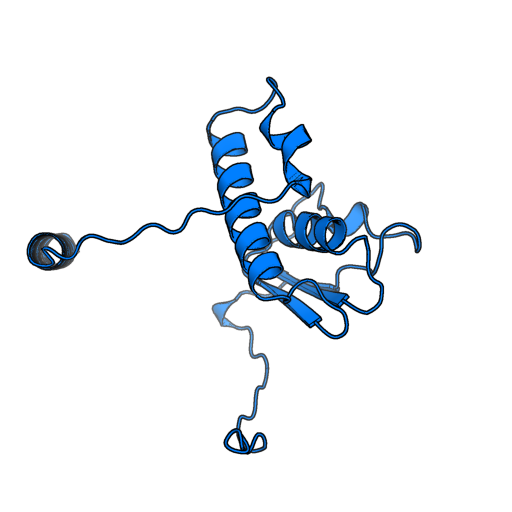562 C C . GLY A 1 74 ? 2.671 4.815 -5.457 1.00 95.19 74 GLY A C 1
ATOM 563 O O . GLY A 1 74 ? 3.348 4.425 -6.408 1.00 95.19 74 GLY A O 1
ATOM 564 N N . ARG A 1 75 ? 3.202 4.990 -4.240 1.00 95.31 75 ARG A N 1
ATOM 565 C CA . ARG A 1 75 ? 4.617 4.722 -3.926 1.00 95.31 75 ARG A CA 1
ATOM 566 C C . ARG A 1 75 ? 4.945 3.255 -3.600 1.00 95.31 75 ARG A C 1
ATOM 568 O O . ARG A 1 75 ? 6.120 2.989 -3.393 1.00 95.31 75 ARG A O 1
ATOM 575 N N . GLY A 1 76 ? 3.975 2.342 -3.546 1.00 96.12 76 GLY A N 1
ATOM 576 C CA . GLY A 1 76 ? 4.166 0.917 -3.231 1.00 96.12 76 GLY A CA 1
ATOM 577 C C . GLY A 1 76 ? 4.408 0.630 -1.747 1.00 96.12 76 GLY A C 1
ATOM 578 O O . GLY A 1 76 ? 5.187 -0.257 -1.411 1.00 96.12 76 GLY A O 1
ATOM 579 N N . LYS A 1 77 ? 3.826 1.436 -0.844 1.00 95.88 77 LYS A N 1
ATOM 580 C CA . LYS A 1 77 ? 4.123 1.341 0.597 1.00 95.88 77 LYS A CA 1
ATOM 581 C C . LYS A 1 77 ? 3.498 0.093 1.230 1.00 95.88 77 LYS A C 1
ATOM 583 O O . LYS A 1 77 ? 4.099 -0.458 2.141 1.00 95.88 77 LYS A O 1
ATOM 588 N N . LEU A 1 78 ? 2.320 -0.351 0.780 1.00 97.25 78 LEU A N 1
ATOM 589 C CA . LEU A 1 78 ? 1.703 -1.555 1.341 1.00 97.25 78 LEU A CA 1
ATOM 590 C C . LEU A 1 78 ? 2.485 -2.808 0.927 1.00 97.25 78 LEU A C 1
ATOM 592 O O . LEU A 1 78 ? 2.874 -3.571 1.805 1.00 97.25 78 LEU A O 1
ATOM 596 N N . SER A 1 79 ? 2.796 -2.961 -0.365 1.00 96.88 79 SER A N 1
ATOM 597 C CA . SER A 1 79 ? 3.629 -4.067 -0.869 1.00 96.88 79 SER A CA 1
ATOM 598 C C . SER A 1 79 ? 4.980 -4.147 -0.153 1.00 96.88 79 SER A C 1
ATOM 600 O O . SER A 1 79 ? 5.394 -5.223 0.263 1.00 96.88 79 SER A O 1
ATOM 602 N N . HIS A 1 80 ? 5.624 -2.999 0.095 1.00 96.62 80 HIS A N 1
ATOM 603 C CA . HIS A 1 80 ? 6.856 -2.928 0.889 1.00 96.62 80 HIS A CA 1
ATOM 604 C C . HIS A 1 80 ? 6.714 -3.573 2.273 1.00 96.62 80 HIS A C 1
ATOM 606 O O . HIS A 1 80 ? 7.543 -4.387 2.673 1.00 96.62 80 HIS A O 1
ATOM 612 N N . TRP A 1 81 ? 5.652 -3.237 3.006 1.00 97.38 81 TRP A N 1
ATOM 613 C CA . TRP A 1 81 ? 5.437 -3.800 4.336 1.00 97.38 81 TRP A CA 1
ATOM 614 C C . TRP A 1 81 ? 5.037 -5.273 4.310 1.00 97.38 81 TRP A C 1
ATOM 616 O O . TRP A 1 81 ? 5.432 -6.005 5.211 1.00 97.38 81 TRP A O 1
ATOM 626 N N . ILE A 1 82 ? 4.292 -5.715 3.294 1.00 96.88 82 ILE A N 1
ATOM 627 C CA . ILE A 1 82 ? 3.958 -7.134 3.103 1.00 96.88 82 ILE A CA 1
ATOM 628 C C . ILE A 1 82 ? 5.234 -7.946 2.851 1.00 96.88 82 ILE A C 1
ATOM 630 O O . ILE A 1 82 ? 5.432 -8.978 3.490 1.00 96.88 82 ILE A O 1
ATOM 634 N N . GLN A 1 83 ? 6.138 -7.457 1.996 1.00 95.12 83 GLN A N 1
ATOM 635 C CA . GLN A 1 83 ? 7.428 -8.100 1.742 1.00 95.12 83 GLN A CA 1
ATOM 636 C C . GLN A 1 83 ? 8.247 -8.256 3.032 1.00 95.12 83 GLN A C 1
ATOM 638 O O . GLN A 1 83 ? 8.738 -9.348 3.321 1.00 95.12 83 GLN A O 1
ATOM 643 N N . LEU A 1 84 ? 8.354 -7.185 3.830 1.00 95.25 84 LEU A N 1
ATOM 644 C CA . LEU A 1 84 ? 9.064 -7.220 5.112 1.00 95.25 84 LEU A CA 1
ATOM 645 C C . LEU A 1 84 ? 8.388 -8.156 6.123 1.00 95.25 84 LEU A C 1
ATOM 647 O O . LEU A 1 84 ? 9.074 -8.882 6.839 1.00 95.25 84 LEU A O 1
ATOM 651 N N . ALA A 1 85 ? 7.053 -8.161 6.179 1.00 96.00 85 ALA A N 1
ATOM 652 C CA . ALA A 1 85 ? 6.290 -9.048 7.056 1.00 96.00 85 ALA A CA 1
ATOM 653 C C . ALA A 1 85 ? 6.509 -10.525 6.701 1.00 96.00 85 ALA A C 1
ATOM 655 O O . ALA A 1 85 ? 6.562 -11.369 7.591 1.00 96.00 85 ALA A O 1
ATOM 656 N N . SER A 1 86 ? 6.720 -10.802 5.416 1.00 93.69 86 SER A N 1
ATOM 657 C CA . SER A 1 86 ? 7.006 -12.132 4.876 1.00 93.69 86 SER A CA 1
ATOM 658 C C . SER A 1 86 ? 8.500 -12.482 4.913 1.00 93.69 86 SER A C 1
ATOM 660 O O . SER A 1 86 ? 8.947 -13.375 4.206 1.00 93.69 86 SER A O 1
ATOM 662 N N . ASN A 1 87 ? 9.306 -11.765 5.708 1.00 92.06 87 ASN A N 1
ATOM 663 C CA . ASN A 1 87 ? 10.758 -11.954 5.835 1.00 92.06 87 ASN A CA 1
ATOM 664 C C . ASN A 1 87 ? 11.515 -11.957 4.496 1.00 92.06 87 ASN A C 1
ATOM 666 O O . ASN A 1 87 ? 12.516 -12.658 4.360 1.00 92.06 87 ASN A O 1
ATOM 670 N N . ASN A 1 88 ? 11.062 -11.156 3.529 1.00 87.94 88 ASN A N 1
ATOM 671 C CA . ASN A 1 88 ? 11.640 -11.098 2.188 1.00 87.94 88 ASN A CA 1
ATOM 672 C C . ASN A 1 88 ? 11.616 -12.445 1.431 1.00 87.94 88 ASN A C 1
ATOM 674 O O . ASN A 1 88 ? 12.537 -12.711 0.663 1.00 87.94 88 ASN A O 1
ATOM 678 N N . ASP A 1 89 ? 10.590 -13.280 1.645 1.00 89.62 89 ASP A N 1
ATOM 679 C CA . ASP A 1 89 ? 10.412 -14.547 0.918 1.00 89.62 89 ASP A CA 1
ATOM 680 C C . ASP A 1 89 ? 10.447 -14.331 -0.609 1.00 89.62 89 ASP A C 1
ATOM 682 O O . ASP A 1 89 ? 9.739 -13.473 -1.145 1.00 89.62 89 ASP A O 1
ATOM 686 N N . GLU A 1 90 ? 11.300 -15.103 -1.290 1.00 87.12 90 GLU A N 1
ATOM 687 C CA . GLU A 1 90 ? 11.504 -15.081 -2.745 1.00 87.12 90 GLU A CA 1
ATOM 688 C C . GLU A 1 90 ? 10.371 -15.756 -3.520 1.00 87.12 90 GLU A C 1
ATOM 690 O O . GLU A 1 90 ? 10.253 -15.551 -4.724 1.00 87.12 90 GLU A O 1
ATOM 695 N N . LEU A 1 91 ? 9.528 -16.534 -2.840 1.00 89.25 91 LEU A N 1
ATOM 696 C CA . LEU A 1 91 ? 8.377 -17.217 -3.428 1.00 89.25 91 LEU A CA 1
ATOM 697 C C . LEU A 1 91 ? 7.101 -16.361 -3.416 1.00 89.25 91 LEU A C 1
ATOM 699 O O . LEU A 1 91 ? 6.021 -16.868 -3.712 1.00 89.25 91 LEU A O 1
ATOM 703 N N . ILE A 1 92 ? 7.199 -15.087 -3.031 1.00 92.06 92 ILE A N 1
ATOM 704 C CA . ILE A 1 92 ? 6.077 -14.148 -3.021 1.00 92.06 92 ILE A CA 1
ATOM 705 C C . ILE A 1 92 ? 6.294 -13.087 -4.089 1.00 92.06 92 ILE A C 1
ATOM 707 O O . ILE A 1 92 ? 7.250 -12.326 -4.020 1.00 92.06 92 ILE A O 1
ATOM 711 N N . ASP A 1 93 ? 5.359 -12.955 -5.019 1.00 93.56 93 ASP A N 1
ATOM 712 C CA . ASP A 1 93 ? 5.447 -11.971 -6.093 1.00 93.56 93 ASP A CA 1
ATOM 713 C C . ASP A 1 93 ? 4.595 -10.727 -5.821 1.00 93.56 93 ASP A C 1
ATOM 715 O O . ASP A 1 93 ? 3.569 -10.766 -5.132 1.00 93.56 93 ASP A O 1
ATOM 719 N N . PHE A 1 94 ? 4.998 -9.601 -6.417 1.00 95.69 94 PHE A N 1
ATOM 720 C CA . PHE A 1 94 ? 4.320 -8.313 -6.261 1.00 95.69 94 PHE A CA 1
ATOM 721 C C . PHE A 1 94 ? 4.055 -7.640 -7.605 1.00 95.69 94 PHE A C 1
ATOM 723 O O . PHE A 1 94 ? 4.979 -7.367 -8.375 1.00 95.69 94 PHE A O 1
ATOM 730 N N . LEU A 1 95 ? 2.789 -7.284 -7.834 1.00 96.44 95 LEU A N 1
ATOM 731 C CA . LEU A 1 95 ? 2.329 -6.521 -8.989 1.00 96.4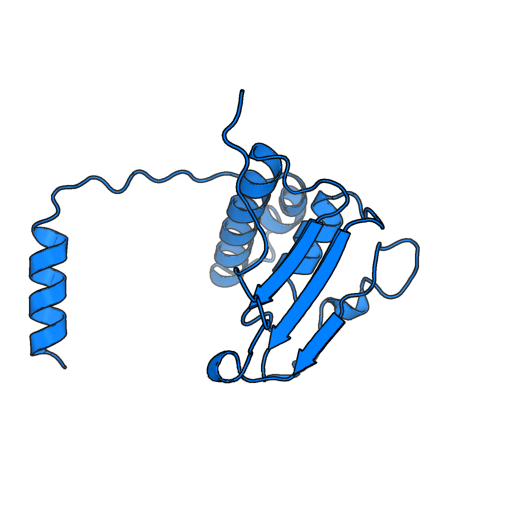4 95 LEU A CA 1
ATOM 732 C C . LEU A 1 95 ? 1.641 -5.228 -8.545 1.00 96.44 95 LEU A C 1
ATOM 734 O O . LEU A 1 95 ? 0.585 -5.232 -7.916 1.00 96.44 95 LEU A O 1
ATOM 738 N N . LEU A 1 96 ? 2.221 -4.089 -8.901 1.00 97.31 96 LEU A N 1
ATOM 739 C CA . LEU A 1 96 ? 1.725 -2.774 -8.514 1.00 97.31 96 LEU A CA 1
ATOM 740 C C . LEU A 1 96 ? 1.024 -2.115 -9.702 1.00 97.31 96 LEU A C 1
ATOM 742 O O . LEU A 1 96 ? 1.619 -1.922 -10.763 1.00 97.31 96 LEU A O 1
ATOM 746 N N . ILE A 1 97 ? -0.227 -1.707 -9.511 1.00 97.44 97 ILE A N 1
ATOM 747 C CA . ILE A 1 97 ? -1.048 -1.073 -10.544 1.00 97.44 97 ILE A CA 1
ATOM 748 C C . ILE A 1 97 ? -1.280 0.385 -10.166 1.00 97.44 97 ILE A C 1
ATOM 750 O O . ILE A 1 97 ? -1.930 0.682 -9.163 1.00 97.44 97 ILE A O 1
ATOM 754 N N . ASP A 1 98 ? -0.760 1.315 -10.961 1.00 96.69 98 ASP A N 1
ATOM 755 C CA . ASP A 1 98 ? -1.060 2.736 -10.793 1.00 96.69 98 ASP A CA 1
ATOM 756 C C . ASP A 1 98 ? -0.795 3.500 -12.090 1.00 96.69 98 ASP A C 1
ATOM 758 O O . ASP A 1 98 ? 0.269 3.362 -12.686 1.00 96.69 98 ASP A O 1
ATOM 762 N N . ARG A 1 99 ? -1.715 4.371 -12.504 1.00 96.06 99 ARG A N 1
ATOM 763 C CA . ARG A 1 99 ? -1.510 5.242 -13.674 1.00 96.06 99 ARG A CA 1
ATOM 764 C C . ARG A 1 99 ? -0.399 6.276 -13.472 1.00 96.06 99 ARG A C 1
ATOM 766 O O . ARG A 1 99 ? 0.148 6.810 -14.433 1.00 96.06 99 ARG A O 1
ATOM 773 N N . SER A 1 100 ? -0.106 6.624 -12.221 1.00 91.44 100 SER A N 1
ATOM 774 C CA . SER A 1 100 ? 0.893 7.614 -11.842 1.00 91.44 100 SER A CA 1
ATOM 775 C C . SER A 1 100 ? 2.265 6.975 -11.623 1.00 91.44 100 SER A C 1
ATOM 777 O O . SER A 1 100 ? 2.401 5.835 -11.189 1.00 91.44 100 SER A O 1
ATOM 779 N N . ASN A 1 101 ? 3.321 7.748 -11.889 1.00 89.12 101 ASN A N 1
ATOM 780 C CA . ASN A 1 101 ? 4.703 7.328 -11.655 1.00 89.12 101 ASN A CA 1
ATOM 781 C C . ASN A 1 101 ? 5.387 8.281 -10.658 1.00 89.12 101 ASN A C 1
ATOM 783 O O . ASN A 1 101 ? 6.159 9.160 -11.061 1.00 89.12 101 ASN A O 1
ATOM 787 N N . PRO A 1 102 ? 5.064 8.185 -9.356 1.00 89.00 102 PRO A N 1
ATOM 788 C CA . PRO A 1 102 ? 5.592 9.105 -8.360 1.00 89.00 102 PRO A CA 1
ATOM 789 C C . PRO A 1 102 ? 7.101 8.918 -8.158 1.00 89.00 102 PRO A C 1
ATOM 791 O O . PRO A 1 102 ? 7.662 7.845 -8.360 1.00 89.00 102 PRO A O 1
ATOM 794 N N . LYS A 1 103 ? 7.785 9.976 -7.709 1.00 88.75 103 LYS A N 1
ATOM 795 C CA . LYS A 1 103 ? 9.182 9.884 -7.250 1.00 88.75 103 LYS A CA 1
ATOM 796 C C . LYS A 1 103 ? 9.250 9.200 -5.877 1.00 88.75 103 LYS A C 1
ATOM 798 O O . LYS A 1 103 ? 8.288 9.264 -5.112 1.00 88.75 103 LYS A O 1
ATOM 803 N N . ARG A 1 104 ? 10.426 8.650 -5.532 1.00 87.19 104 ARG A N 1
ATOM 804 C CA . ARG A 1 104 ? 10.710 7.984 -4.238 1.00 87.19 104 ARG A CA 1
ATOM 805 C C . ARG A 1 104 ? 9.765 6.804 -3.961 1.00 87.19 104 ARG A C 1
ATOM 807 O O . ARG A 1 104 ? 9.135 6.741 -2.909 1.00 87.19 104 ARG A O 1
ATOM 814 N N . LYS A 1 105 ? 9.638 5.914 -4.944 1.00 92.81 105 LYS A N 1
ATOM 815 C CA . LYS A 1 105 ? 8.879 4.665 -4.813 1.00 92.81 105 LYS A CA 1
ATOM 816 C C . LYS A 1 105 ? 9.643 3.681 -3.937 1.00 92.81 105 LYS A C 1
ATOM 818 O O . LYS A 1 105 ? 10.875 3.643 -3.999 1.00 92.81 105 LYS A O 1
ATOM 823 N N . PHE A 1 106 ? 8.910 2.888 -3.172 1.00 92.06 106 PHE A N 1
ATOM 824 C CA . PHE A 1 106 ? 9.476 1.822 -2.360 1.00 92.06 106 PHE A CA 1
ATOM 825 C C . PHE A 1 106 ? 10.014 0.664 -3.209 1.00 92.06 106 PHE A C 1
ATOM 827 O O . PHE A 1 106 ? 10.892 -0.041 -2.738 1.00 92.06 106 PHE A O 1
ATOM 834 N N . ASP A 1 107 ? 9.642 0.580 -4.493 1.00 88.56 107 ASP A N 1
ATOM 835 C CA . ASP A 1 107 ? 10.232 -0.316 -5.503 1.00 88.56 107 ASP A CA 1
ATOM 836 C C . ASP A 1 107 ? 11.777 -0.304 -5.443 1.00 88.56 107 ASP A C 1
ATOM 838 O O . ASP A 1 107 ? 12.456 -1.304 -5.646 1.00 88.56 107 ASP A O 1
ATOM 842 N N . MET A 1 108 ? 12.354 0.865 -5.138 1.00 86.19 108 MET A N 1
ATOM 843 C CA . MET A 1 108 ? 13.796 1.078 -5.065 1.00 86.19 108 MET A CA 1
ATOM 844 C C . MET A 1 108 ? 14.492 0.309 -3.925 1.00 86.19 108 MET A C 1
ATOM 846 O O . MET A 1 108 ? 15.700 0.076 -4.022 1.00 86.19 108 MET A O 1
ATOM 850 N N . TYR A 1 109 ? 13.750 -0.057 -2.877 1.00 86.62 109 TYR A N 1
ATOM 851 C CA . TYR A 1 109 ? 14.229 -0.806 -1.713 1.00 86.62 109 TYR A CA 1
ATOM 852 C C . TYR A 1 109 ? 14.251 -2.318 -1.936 1.00 86.62 109 TYR A C 1
ATOM 854 O O . TYR A 1 109 ? 14.705 -3.018 -1.047 1.00 86.62 109 TYR A O 1
ATOM 862 N N . HIS A 1 110 ? 13.778 -2.808 -3.083 1.00 86.31 110 HIS A N 1
ATOM 863 C CA . HIS A 1 110 ? 13.699 -4.237 -3.397 1.00 86.31 110 HIS A CA 1
ATOM 864 C C . HIS A 1 110 ? 14.456 -4.533 -4.692 1.00 86.31 110 HIS A C 1
ATOM 866 O O . HIS A 1 110 ? 13.949 -5.168 -5.606 1.00 86.31 110 HIS A O 1
ATOM 872 N N . ARG A 1 111 ? 15.656 -3.952 -4.840 1.00 82.56 111 ARG A N 1
ATOM 873 C CA . ARG A 1 111 ? 16.456 -4.065 -6.078 1.00 82.56 111 ARG A CA 1
ATOM 874 C C . ARG A 1 111 ? 17.606 -5.055 -5.975 1.00 82.56 111 ARG A C 1
ATOM 876 O O . ARG A 1 111 ? 18.191 -5.380 -7.009 1.00 82.56 111 ARG A O 1
ATOM 883 N N . PHE A 1 112 ? 17.922 -5.486 -4.761 1.00 83.06 112 PHE A N 1
ATOM 884 C CA . PHE A 1 112 ? 18.992 -6.424 -4.461 1.00 83.06 112 PHE A CA 1
ATOM 885 C C . PHE A 1 112 ? 18.404 -7.705 -3.883 1.00 83.06 112 PHE A C 1
ATOM 887 O O . PHE A 1 112 ? 17.425 -7.644 -3.147 1.00 83.06 112 PHE A O 1
ATOM 894 N N . ASP A 1 113 ? 19.059 -8.827 -4.155 1.00 78.38 113 ASP A N 1
ATOM 895 C CA . ASP A 1 113 ? 18.578 -10.167 -3.794 1.00 78.38 113 ASP A CA 1
ATOM 896 C C . ASP A 1 113 ? 18.391 -10.344 -2.273 1.00 78.38 113 ASP A C 1
ATOM 898 O O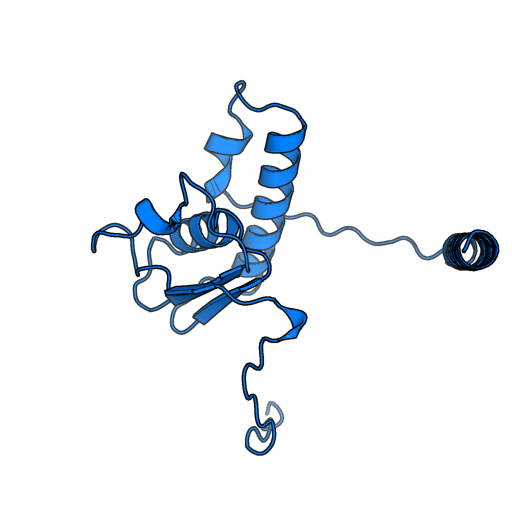 . ASP A 1 113 ? 17.576 -11.130 -1.816 1.00 78.38 113 ASP A O 1
ATOM 902 N N . THR A 1 114 ? 19.071 -9.540 -1.447 1.00 81.44 114 THR A N 1
ATOM 903 C CA . THR A 1 114 ? 18.906 -9.556 0.018 1.00 81.44 114 THR A CA 1
ATOM 904 C C . THR A 1 114 ? 17.609 -8.909 0.518 1.00 81.44 114 THR A C 1
ATOM 906 O O . THR A 1 114 ? 17.356 -8.894 1.724 1.00 81.44 114 THR A O 1
ATOM 909 N N . GLN A 1 115 ? 16.818 -8.315 -0.375 1.00 86.50 115 GLN A N 1
ATOM 910 C CA . GLN A 1 115 ? 15.635 -7.512 -0.050 1.00 86.50 115 GLN A CA 1
ATOM 911 C C . GLN A 1 115 ? 14.343 -8.142 -0.572 1.00 86.50 115 GLN A C 1
ATOM 913 O O . GLN A 1 115 ? 13.308 -7.473 -0.607 1.00 86.50 115 GLN A O 1
ATOM 918 N N . GLY A 1 116 ? 14.417 -9.415 -0.956 1.00 87.75 116 GLY A N 1
ATOM 919 C CA . GLY A 1 116 ? 13.315 -10.133 -1.563 1.00 87.75 116 GLY A CA 1
ATOM 920 C C . GLY A 1 116 ? 13.120 -9.762 -3.036 1.00 87.75 116 GLY A C 1
ATOM 921 O O . GLY A 1 116 ? 13.938 -9.046 -3.630 1.00 87.75 116 GLY A O 1
ATOM 922 N N . PRO A 1 117 ? 12.045 -10.275 -3.638 1.00 90.38 117 PRO A N 1
ATOM 923 C CA . PRO A 1 117 ? 11.747 -10.120 -5.048 1.00 90.38 117 PRO A CA 1
ATOM 924 C C . PRO A 1 117 ? 11.496 -8.666 -5.445 1.00 90.38 117 PRO A C 1
ATOM 926 O O . PRO A 1 117 ? 11.069 -7.808 -4.670 1.00 90.38 117 PRO A O 1
ATOM 929 N N . LYS A 1 118 ? 11.780 -8.384 -6.717 1.00 93.12 118 LYS A N 1
ATOM 930 C CA . LYS A 1 118 ? 11.530 -7.072 -7.312 1.00 93.12 118 LYS A CA 1
ATOM 931 C C . LYS A 1 118 ? 10.038 -6.869 -7.510 1.00 93.12 118 LYS A C 1
ATOM 933 O O . LYS A 1 118 ? 9.310 -7.784 -7.869 1.00 93.12 118 LYS A O 1
ATOM 938 N N . PHE A 1 119 ? 9.607 -5.625 -7.356 1.00 94.94 119 PHE A N 1
ATOM 939 C CA . PHE A 1 119 ? 8.228 -5.247 -7.636 1.00 94.94 119 PHE A CA 1
ATOM 940 C C . PHE A 1 119 ? 8.041 -4.992 -9.126 1.00 94.94 119 PHE A C 1
ATOM 942 O O . PHE A 1 119 ? 8.687 -4.101 -9.690 1.00 94.94 119 PHE A O 1
ATOM 949 N N . GLU A 1 120 ? 7.105 -5.712 -9.735 1.00 95.19 120 GLU A N 1
ATOM 950 C CA . GLU A 1 120 ? 6.623 -5.407 -11.076 1.00 95.19 120 GLU A CA 1
ATOM 951 C C . GLU A 1 120 ? 5.558 -4.313 -11.006 1.00 95.19 120 GLU A C 1
ATOM 953 O O . GLU A 1 120 ? 4.752 -4.256 -10.076 1.00 95.19 120 GLU A O 1
ATOM 958 N N . ARG A 1 121 ? 5.553 -3.393 -11.978 1.00 95.62 121 ARG A N 1
ATOM 959 C CA . ARG A 1 121 ? 4.628 -2.252 -11.972 1.00 95.62 121 ARG A CA 1
ATOM 960 C C . ARG A 1 121 ? 4.037 -1.975 -13.343 1.00 95.62 121 ARG A C 1
ATOM 962 O O . ARG A 1 121 ? 4.762 -1.644 -14.280 1.00 95.62 121 ARG A O 1
ATOM 969 N N . LEU A 1 122 ? 2.709 -1.963 -13.414 1.00 95.75 122 LEU A N 1
ATOM 970 C CA . LEU A 1 122 ? 1.965 -1.558 -14.602 1.00 95.75 122 LEU A CA 1
ATOM 971 C C . LEU A 1 122 ? 1.483 -0.115 -14.462 1.00 95.75 122 LEU A C 1
ATOM 973 O O . LEU A 1 122 ? 0.747 0.235 -13.536 1.00 95.75 122 LEU A O 1
ATOM 977 N N . LEU A 1 123 ? 1.899 0.721 -15.417 1.00 96.56 123 LEU A N 1
ATOM 978 C CA . LEU A 1 123 ? 1.431 2.098 -15.551 1.00 96.56 123 LEU A CA 1
ATOM 979 C C . LEU A 1 123 ? 0.157 2.133 -16.393 1.00 96.56 123 LEU A C 1
ATOM 981 O O . LEU A 1 123 ? 0.194 2.422 -17.587 1.00 96.56 123 LEU A O 1
ATOM 985 N N . ILE A 1 124 ? -0.961 1.798 -15.761 1.00 95.69 124 ILE A N 1
ATOM 986 C CA . ILE A 1 124 ? -2.269 1.691 -16.403 1.00 95.69 124 ILE A CA 1
ATOM 987 C C . ILE A 1 124 ? -3.343 2.287 -15.494 1.00 95.69 124 ILE A C 1
ATOM 989 O O . ILE A 1 124 ? -3.215 2.265 -14.267 1.00 95.69 124 ILE A O 1
ATOM 993 N N . ASP A 1 125 ? -4.390 2.857 -16.090 1.00 94.69 125 ASP A N 1
ATOM 994 C CA . ASP A 1 125 ? -5.582 3.192 -15.315 1.00 94.69 125 ASP A CA 1
ATOM 995 C C . ASP A 1 125 ? -6.292 1.898 -14.902 1.00 94.69 125 ASP A C 1
ATOM 997 O O . ASP A 1 125 ? -6.441 0.983 -15.710 1.00 94.69 125 ASP A O 1
ATOM 1001 N N . ILE A 1 126 ? -6.723 1.824 -13.643 1.00 94.06 126 ILE A N 1
ATOM 1002 C CA . ILE A 1 126 ? -7.372 0.631 -13.090 1.00 94.06 126 ILE A CA 1
ATOM 1003 C C . ILE A 1 126 ? -8.637 0.306 -13.889 1.00 94.06 126 ILE A C 1
ATOM 1005 O O . ILE A 1 126 ? -8.940 -0.864 -14.086 1.00 94.06 126 ILE A O 1
ATOM 1009 N N . GLU A 1 127 ? -9.337 1.321 -14.408 1.00 94.12 127 GLU A N 1
ATOM 1010 C CA . GLU A 1 127 ? -10.539 1.125 -15.231 1.00 94.12 127 GLU A CA 1
ATOM 1011 C C . GLU A 1 127 ? -10.278 0.377 -16.551 1.00 94.12 127 GLU A C 1
ATOM 1013 O O . GLU A 1 127 ? -11.206 -0.181 -17.131 1.00 94.12 127 GLU A O 1
ATOM 1018 N N . HIS A 1 128 ? -9.027 0.356 -17.019 1.00 93.69 128 HIS A N 1
ATOM 1019 C CA . HIS A 1 128 ? -8.602 -0.322 -18.244 1.00 93.69 128 HIS A CA 1
ATOM 1020 C C . HIS A 1 128 ? -7.818 -1.610 -17.970 1.00 93.69 128 HIS A C 1
ATOM 1022 O O . HIS A 1 128 ? -7.380 -2.265 -18.917 1.00 93.69 128 HIS A O 1
ATOM 1028 N N . LEU A 1 129 ? -7.587 -1.955 -16.699 1.00 92.75 129 LEU A N 1
ATOM 1029 C CA . LEU A 1 129 ? -6.911 -3.194 -16.355 1.00 92.75 129 LEU A CA 1
ATOM 1030 C C . LEU A 1 129 ? -7.859 -4.372 -16.578 1.00 92.75 129 LEU A C 1
ATOM 1032 O O . LEU A 1 129 ? -8.900 -4.474 -15.934 1.00 92.75 129 LEU A O 1
ATOM 1036 N N . ASP A 1 130 ? -7.431 -5.298 -17.427 1.00 91.31 130 ASP A N 1
ATOM 1037 C CA . ASP A 1 130 ? -8.030 -6.617 -17.559 1.00 91.31 130 ASP A CA 1
ATOM 1038 C C . ASP A 1 130 ? -7.007 -7.663 -17.108 1.00 91.31 130 ASP A C 1
ATOM 1040 O O . ASP A 1 130 ? -5.935 -7.796 -17.701 1.00 91.31 130 ASP A O 1
ATOM 1044 N N . LEU A 1 131 ? -7.316 -8.367 -16.017 1.00 86.00 131 LEU A N 1
ATOM 1045 C CA . LEU A 1 131 ? -6.478 -9.453 -15.503 1.00 86.00 131 LEU A CA 1
ATOM 1046 C C . LEU A 1 131 ? -6.732 -10.783 -16.229 1.00 86.00 131 LEU A C 1
ATOM 1048 O O . LEU A 1 131 ? -6.060 -11.765 -15.927 1.00 86.00 131 LEU A O 1
ATOM 1052 N N . GLY A 1 132 ? -7.682 -10.829 -17.171 1.00 75.56 132 GLY A N 1
ATOM 1053 C CA . GLY A 1 132 ? -7.895 -11.973 -18.053 1.00 75.56 132 GLY A CA 1
ATOM 1054 C C . GLY A 1 132 ? -8.245 -13.262 -17.316 1.00 75.56 132 GLY A C 1
ATOM 1055 O O . GLY A 1 132 ? -7.909 -14.345 -17.793 1.00 75.56 132 GLY A O 1
ATOM 1056 N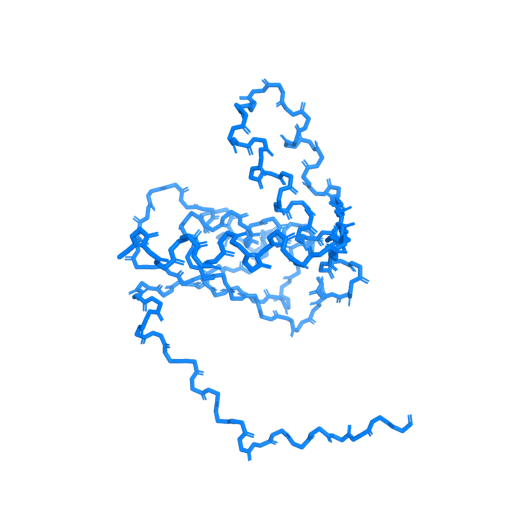 N . ILE A 1 133 ? -8.881 -13.172 -16.140 1.00 64.94 133 ILE A N 1
ATOM 1057 C CA . ILE A 1 133 ? -9.303 -14.363 -15.402 1.00 64.94 133 ILE A CA 1
ATOM 1058 C C . ILE A 1 133 ? -10.496 -14.977 -16.139 1.00 64.94 133 ILE A C 1
ATOM 1060 O O . ILE A 1 133 ? -11.656 -14.682 -15.850 1.00 64.94 133 ILE A O 1
ATOM 1064 N N . ASP A 1 13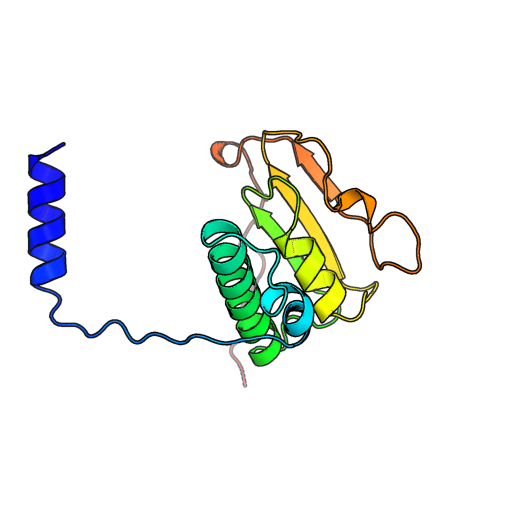4 ? -10.207 -15.867 -17.082 1.00 56.22 134 ASP A N 1
ATOM 1065 C CA . ASP A 1 134 ? -11.179 -16.839 -17.554 1.00 56.22 134 ASP A CA 1
ATOM 1066 C C . ASP A 1 134 ? -11.478 -17.795 -16.390 1.00 56.22 134 ASP A C 1
ATOM 1068 O O . ASP A 1 134 ? -10.787 -18.789 -16.172 1.00 56.22 134 ASP A O 1
ATOM 1072 N N . PHE A 1 135 ? -12.551 -17.537 -15.637 1.00 52.03 135 PHE A N 1
ATOM 1073 C CA . PHE A 1 135 ? -13.058 -18.448 -14.596 1.00 52.03 135 PHE A CA 1
ATOM 1074 C C . PHE A 1 135 ? -13.549 -19.809 -15.143 1.00 52.03 135 PHE A C 1
ATOM 1076 O O . PHE A 1 135 ? -14.103 -20.618 -14.405 1.00 52.03 135 PHE A O 1
ATOM 1083 N N . ASN A 1 136 ? -13.322 -20.112 -16.422 1.00 47.88 136 ASN A N 1
ATOM 1084 C CA . ASN A 1 136 ? -13.799 -21.317 -17.097 1.00 47.88 136 ASN A CA 1
ATOM 1085 C C . ASN A 1 136 ? -12.981 -22.592 -16.796 1.00 47.88 136 ASN A C 1
ATOM 1087 O O . ASN A 1 136 ? -13.187 -23.603 -17.464 1.00 47.88 136 ASN A O 1
ATOM 1091 N N . GLY A 1 137 ? -12.073 -22.580 -15.811 1.00 49.22 137 GLY A N 1
ATOM 1092 C CA . GLY A 1 137 ? -11.189 -23.721 -15.524 1.00 49.22 137 GLY A CA 1
ATOM 1093 C C . GLY A 1 137 ? -11.040 -24.150 -14.063 1.00 49.22 137 GLY A C 1
ATOM 1094 O O . GLY A 1 137 ? -10.467 -25.209 -13.822 1.00 49.22 137 GLY A O 1
ATOM 1095 N N . VAL A 1 138 ? -11.543 -23.395 -13.081 1.00 48.84 138 VAL A N 1
ATOM 1096 C CA . VAL A 1 138 ? -11.414 -23.784 -11.665 1.00 48.84 138 VAL A CA 1
ATOM 1097 C C . VAL A 1 138 ? -12.694 -24.479 -11.217 1.00 48.84 138 VAL A C 1
ATOM 1099 O O . VAL A 1 138 ? -13.632 -23.850 -10.732 1.00 48.84 138 VAL A O 1
ATOM 1102 N N . SER A 1 139 ? -12.742 -25.804 -11.370 1.00 45.56 139 SER A N 1
ATOM 1103 C CA . SER A 1 139 ? -13.648 -26.615 -10.562 1.00 45.56 139 SER A CA 1
ATOM 1104 C C . SER A 1 139 ? -13.172 -26.518 -9.116 1.00 45.56 139 SER A C 1
ATOM 1106 O O . SER A 1 139 ? -12.157 -27.117 -8.759 1.00 45.56 139 SER A O 1
ATOM 1108 N N . LEU A 1 140 ? -13.883 -25.755 -8.289 1.00 46.16 140 LEU A N 1
ATOM 1109 C CA . LEU A 1 140 ? -13.773 -25.889 -6.842 1.00 46.16 140 LEU A CA 1
ATOM 1110 C C . LEU A 1 140 ? -14.183 -27.329 -6.514 1.00 46.16 140 LEU A C 1
ATOM 1112 O O . LEU A 1 140 ? -15.368 -27.656 -6.541 1.00 46.16 140 LEU A O 1
ATOM 1116 N N . SER A 1 141 ? -13.215 -28.217 -6.287 1.00 51.38 141 SER A N 1
ATOM 1117 C CA . SER A 1 141 ? -13.515 -29.490 -5.644 1.00 51.38 141 SER A CA 1
ATOM 1118 C C . SER A 1 141 ? -14.037 -29.158 -4.253 1.00 51.38 141 SER A C 1
ATOM 1120 O O . SER A 1 141 ? -13.344 -28.482 -3.488 1.00 51.38 141 SER A O 1
ATOM 1122 N N . GLU A 1 142 ? -15.261 -29.586 -3.953 1.00 40.25 142 GLU A N 1
ATOM 1123 C CA . GLU A 1 142 ? -15.818 -29.469 -2.610 1.00 40.25 142 GLU A CA 1
ATOM 1124 C C . GLU A 1 142 ? -14.838 -30.079 -1.594 1.00 40.25 142 GLU A C 1
ATOM 1126 O O . GLU A 1 142 ? -14.230 -31.117 -1.881 1.00 40.25 142 GLU A O 1
ATOM 1131 N N . PRO A 1 143 ? -14.640 -29.443 -0.428 1.00 51.59 143 PRO A N 1
ATOM 1132 C CA . PRO A 1 143 ? -13.799 -30.013 0.609 1.00 51.59 143 PRO A CA 1
ATOM 1133 C C . PRO A 1 143 ? -14.434 -31.317 1.110 1.00 51.59 143 PRO A C 1
ATOM 1135 O O . PRO A 1 143 ? -15.599 -31.328 1.509 1.00 51.59 143 PRO A O 1
ATOM 1138 N N . THR A 1 144 ? -13.663 -32.406 1.057 1.00 50.56 144 THR A N 1
ATOM 1139 C CA . THR A 1 144 ? -13.956 -33.679 1.741 1.00 50.56 144 THR A CA 1
ATOM 1140 C C . THR A 1 144 ? -14.005 -33.524 3.250 1.00 50.56 144 THR A C 1
ATOM 1142 O O . THR A 1 144 ? -13.127 -32.804 3.779 1.00 50.56 144 THR A O 1
#

InterPro domains:
  IPR007871 Methyltransferase TRM13 [PF05206] (47-131)
  IPR039044 tRNA:m(4)X modification enzyme Trm13 [PTHR12998] (2-131)

Foldseek 3Di:
DVVVVVVVVVVVVVPPPPPDDDFAFDPLCVVVLPDPPDDPVRNVVSSVLRRVLRVCVVVVVLDFQEEAEAEQCAQVVSVLSSCVSSVQDQRYAAEYEELDDDPNHCLVQQPDVNSHHGHHYDNDDPVPDDPPPPVVPDDPDPDD

Radius of gyration: 18.89 Å; chains: 1; bounding box: 51×50×36 Å